Protein AF-A0A4Q6C1Z0-F1 (afdb_monomer_lite)

pLDDT: mean 85.35, std 20.73, range [35.5, 98.38]

Sequence (121 aa):
MMERQNRIVEMRLPLIENEMQRPDSWVETHNEAIRCARTLKRAYGELLKVLIEVERREIFYQFEKTSLYSYCVDILELPKHTAYDFIDVVRTAKTIPALAVAVIEGRTSISKARRVCSVIT

Secondary structure (DSSP, 8-state):
----------------TT------HHHHHHHHHHHHHHHHHHHHHHHHHHHHHHHHTTGGGGGT-SSHHHIIIIIS---HHHHHHHHHHHHHHTT-HHHHHHHHTTSS-HHHHHHHHHHH-

Foldseek 3Di:
DDDDDDDDPPPVPPDPVDPPPPPPPVVVVVVVVVVVVVVVLQVQLVVLVVLLVCQVVVVVVVVVDPDQQCCCCVVVVDDSVVSVLSVLQSVVCVVVVVLSVCSNVSVDHSNVSSVVSVVVD

Structure (mmCIF, N/CA/C/O backbone):
data_AF-A0A4Q6C1Z0-F1
#
_entry.id   AF-A0A4Q6C1Z0-F1
#
loop_
_atom_site.group_PDB
_atom_site.id
_atom_site.type_symbol
_atom_site.label_atom_id
_atom_site.label_alt_id
_atom_site.label_comp_id
_atom_site.label_asym_id
_atom_site.label_entity_id
_atom_site.label_seq_id
_atom_site.pdbx_PDB_ins_code
_atom_site.Cartn_x
_atom_site.Cartn_y
_atom_site.Cartn_z
_atom_site.occupancy
_atom_site.B_iso_or_equiv
_atom_site.auth_seq_id
_atom_site.auth_comp_id
_atom_site.auth_asym_id
_atom_site.auth_atom_id
_atom_site.pdbx_PDB_model_num
ATOM 1 N N . MET A 1 1 ? 42.850 -10.504 -81.028 1.00 37.19 1 MET A N 1
ATOM 2 C CA . MET A 1 1 ? 43.736 -9.355 -80.748 1.00 37.19 1 MET A CA 1
ATOM 3 C C . MET A 1 1 ? 43.106 -8.607 -79.577 1.00 37.19 1 MET A C 1
ATOM 5 O O . MET A 1 1 ? 42.087 -7.972 -79.787 1.00 37.19 1 MET A O 1
ATOM 9 N N . MET A 1 2 ? 43.389 -9.036 -78.341 1.00 36.78 2 MET A N 1
ATOM 10 C CA . MET A 1 2 ? 44.435 -8.479 -77.448 1.00 36.78 2 MET A CA 1
ATOM 11 C C . MET A 1 2 ? 43.997 -7.137 -76.843 1.00 36.78 2 MET A C 1
ATOM 13 O O . MET A 1 2 ? 43.559 -6.269 -77.574 1.00 36.78 2 MET A O 1
ATOM 17 N N . GLU A 1 3 ? 44.129 -6.844 -75.557 1.00 41.69 3 GLU A N 1
ATOM 18 C CA . GLU A 1 3 ? 44.428 -7.611 -74.353 1.00 41.69 3 GLU A CA 1
ATOM 19 C C . GLU A 1 3 ? 44.175 -6.636 -73.186 1.00 41.69 3 GLU A C 1
ATOM 21 O O . GLU A 1 3 ? 44.403 -5.438 -73.315 1.00 41.69 3 GLU A O 1
ATOM 26 N N . ARG A 1 4 ? 43.681 -7.170 -72.067 1.00 43.75 4 ARG A N 1
ATOM 27 C CA . ARG A 1 4 ? 44.021 -6.803 -70.683 1.00 43.75 4 ARG A CA 1
ATOM 28 C C . ARG A 1 4 ? 44.479 -5.360 -70.396 1.00 43.75 4 ARG A C 1
ATOM 30 O O . ARG A 1 4 ? 45.617 -5.003 -70.660 1.00 43.75 4 ARG A O 1
ATOM 37 N N . GLN A 1 5 ? 43.738 -4.700 -69.505 1.00 45.69 5 GLN A N 1
ATOM 38 C CA . GLN A 1 5 ? 44.374 -4.306 -68.247 1.00 45.69 5 GLN A CA 1
ATOM 39 C C . GLN A 1 5 ? 43.433 -4.511 -67.061 1.00 45.69 5 GLN A C 1
ATOM 41 O O . GLN A 1 5 ? 42.606 -3.681 -66.701 1.00 45.69 5 GLN A O 1
ATOM 46 N N . ASN A 1 6 ? 43.635 -5.667 -66.444 1.00 44.56 6 ASN A N 1
ATOM 47 C CA . ASN A 1 6 ? 43.329 -5.951 -65.059 1.00 44.56 6 ASN A CA 1
ATOM 48 C C . ASN A 1 6 ? 44.185 -5.011 -64.181 1.00 44.56 6 ASN A C 1
ATOM 50 O O . ASN A 1 6 ? 45.416 -5.077 -64.233 1.00 44.56 6 ASN A O 1
ATOM 54 N N . ARG A 1 7 ? 43.561 -4.132 -63.391 1.00 39.88 7 ARG A N 1
ATOM 55 C CA . ARG A 1 7 ? 44.149 -3.639 -62.138 1.00 39.88 7 ARG A CA 1
ATOM 56 C C . ARG A 1 7 ? 43.198 -3.998 -61.017 1.00 39.88 7 ARG A C 1
ATOM 58 O O . ARG A 1 7 ? 42.289 -3.258 -60.663 1.00 39.88 7 ARG A O 1
ATOM 65 N N . ILE A 1 8 ? 43.479 -5.172 -60.481 1.00 45.03 8 ILE A N 1
ATOM 66 C CA . ILE A 1 8 ? 43.375 -5.478 -59.067 1.00 45.03 8 ILE A CA 1
ATOM 67 C C . ILE A 1 8 ? 43.839 -4.242 -58.284 1.00 45.03 8 ILE A C 1
ATOM 69 O O . ILE A 1 8 ? 45.026 -3.926 -58.244 1.00 45.03 8 ILE A O 1
ATOM 73 N N . VAL A 1 9 ? 42.893 -3.532 -57.686 1.00 39.03 9 VAL A N 1
ATOM 74 C CA . VAL A 1 9 ? 43.118 -2.940 -56.375 1.00 39.03 9 VAL A CA 1
ATOM 75 C C . VAL A 1 9 ? 42.100 -3.631 -55.494 1.00 39.03 9 VAL A C 1
ATOM 77 O O . VAL A 1 9 ? 40.922 -3.283 -55.474 1.00 39.03 9 VAL A O 1
ATOM 80 N N . GLU A 1 10 ? 42.563 -4.704 -54.860 1.00 46.97 10 GLU A N 1
ATOM 81 C CA . GLU A 1 10 ? 41.941 -5.285 -53.683 1.00 46.97 10 GLU A CA 1
ATOM 82 C C . GLU A 1 10 ? 41.732 -4.169 -52.659 1.00 46.97 10 GLU A C 1
ATOM 84 O O . GLU A 1 10 ? 42.582 -3.907 -51.815 1.00 46.97 10 GLU A O 1
ATOM 89 N N . MET A 1 11 ? 40.583 -3.505 -52.704 1.00 35.66 11 MET A N 1
ATOM 90 C CA . MET A 1 11 ? 40.055 -2.867 -51.513 1.00 35.66 11 MET A CA 1
ATOM 91 C C . MET A 1 11 ? 39.139 -3.889 -50.865 1.00 35.66 11 MET A C 1
ATOM 93 O O . MET A 1 11 ? 37.914 -3.833 -50.941 1.00 35.66 11 MET A O 1
ATOM 97 N N . ARG A 1 12 ? 39.797 -4.893 -50.279 1.00 45.38 12 ARG A N 1
ATOM 98 C CA . ARG A 1 12 ? 39.243 -5.747 -49.239 1.00 45.38 12 ARG A CA 1
ATOM 99 C C . ARG A 1 12 ? 38.835 -4.802 -48.120 1.00 45.38 12 ARG A C 1
ATOM 101 O O . ARG A 1 12 ? 39.655 -4.438 -47.283 1.00 45.38 12 ARG A O 1
ATOM 108 N N . LEU A 1 13 ? 37.588 -4.336 -48.185 1.00 35.50 13 LEU A N 1
ATOM 109 C CA . LEU A 1 13 ? 36.922 -3.717 -47.052 1.00 35.50 13 LEU A CA 1
ATOM 110 C C . LEU A 1 13 ? 37.187 -4.655 -45.874 1.00 35.50 13 LEU A C 1
ATOM 112 O O . LEU A 1 13 ? 36.862 -5.843 -45.991 1.00 35.50 13 LEU A O 1
ATOM 116 N N . PRO A 1 14 ? 37.850 -4.188 -44.803 1.00 40.34 14 PRO A N 1
ATOM 117 C CA . PRO A 1 14 ? 37.947 -4.986 -43.604 1.00 40.34 14 PRO A CA 1
ATOM 118 C C . PRO A 1 14 ? 36.507 -5.295 -43.219 1.00 40.34 14 PRO A C 1
ATOM 120 O O . PRO A 1 14 ? 35.714 -4.389 -42.955 1.00 40.34 14 PRO A O 1
ATOM 123 N N . LEU A 1 15 ? 36.166 -6.582 -43.301 1.00 39.47 15 LEU A N 1
ATOM 124 C CA . LEU A 1 15 ? 35.000 -7.129 -42.644 1.00 39.47 15 LEU A CA 1
ATOM 125 C C . LEU A 1 15 ? 35.042 -6.538 -41.244 1.00 39.47 15 LEU A C 1
ATOM 127 O O . LEU A 1 15 ? 36.040 -6.688 -40.533 1.00 39.47 15 LEU A O 1
ATOM 131 N N . ILE A 1 16 ? 34.006 -5.785 -40.900 1.00 49.31 16 ILE A N 1
ATOM 132 C CA . ILE A 1 16 ? 33.779 -5.323 -39.543 1.00 49.31 16 ILE A CA 1
ATOM 133 C C . ILE A 1 16 ? 33.441 -6.596 -38.754 1.00 49.31 16 ILE A C 1
ATOM 135 O O . ILE A 1 16 ? 32.289 -6.896 -38.468 1.00 49.31 16 ILE A O 1
ATOM 139 N N . GLU A 1 17 ? 34.455 -7.413 -38.469 1.00 49.62 17 GLU A N 1
ATOM 140 C CA . GLU A 1 17 ? 34.403 -8.576 -37.587 1.00 49.62 17 GLU A CA 1
ATOM 141 C C . GLU A 1 17 ? 34.396 -8.076 -36.140 1.00 49.62 17 GLU A C 1
ATOM 143 O O . GLU A 1 17 ? 35.329 -8.315 -35.379 1.00 49.62 17 GLU A O 1
ATOM 148 N N . ASN A 1 18 ? 33.378 -7.285 -35.792 1.00 50.19 18 ASN A N 1
ATOM 149 C CA . ASN A 1 18 ? 32.832 -7.097 -34.445 1.00 50.19 18 ASN A CA 1
ATOM 150 C C . ASN A 1 18 ? 31.804 -5.959 -34.441 1.00 50.19 18 ASN A C 1
ATOM 152 O O . ASN A 1 18 ? 31.921 -4.984 -33.699 1.00 50.19 18 ASN A O 1
ATOM 156 N N . GLU A 1 19 ? 30.723 -6.097 -35.204 1.00 43.84 19 GLU A N 1
ATOM 157 C CA . GLU A 1 19 ? 29.459 -5.581 -34.681 1.00 43.84 19 GLU A CA 1
ATOM 158 C C . GLU A 1 19 ? 28.999 -6.560 -33.601 1.00 43.84 19 GLU A C 1
ATOM 160 O O . GLU A 1 19 ? 28.208 -7.467 -33.843 1.00 43.84 19 GLU A O 1
ATOM 165 N N . MET A 1 20 ? 29.575 -6.413 -32.401 1.00 43.22 20 MET A N 1
ATOM 166 C CA . MET A 1 20 ? 28.998 -6.959 -31.178 1.00 43.22 20 MET A CA 1
ATOM 167 C C . MET A 1 20 ? 27.506 -6.630 -31.208 1.00 43.22 20 MET A C 1
ATOM 169 O O . MET A 1 20 ? 27.141 -5.459 -31.078 1.00 43.22 20 MET A O 1
ATOM 173 N N . GLN A 1 21 ? 26.664 -7.652 -31.392 1.00 52.62 21 GLN A N 1
ATOM 174 C CA . GLN A 1 21 ? 25.223 -7.559 -31.207 1.00 52.62 21 GLN A CA 1
ATOM 175 C C . GLN A 1 21 ? 24.958 -6.914 -29.843 1.00 52.62 21 GLN A C 1
ATOM 177 O O . GLN A 1 21 ? 25.006 -7.572 -28.803 1.00 52.62 21 GLN A O 1
ATOM 182 N N . ARG A 1 22 ? 24.672 -5.610 -29.830 1.00 56.09 22 ARG A N 1
ATOM 183 C CA . ARG A 1 22 ? 23.920 -5.025 -28.728 1.00 56.09 22 ARG A CA 1
ATOM 184 C C . ARG A 1 22 ? 22.519 -5.608 -28.875 1.00 56.09 22 ARG A C 1
ATOM 186 O O . ARG A 1 22 ? 21.944 -5.429 -29.949 1.00 56.09 22 ARG A O 1
ATOM 193 N N . PRO A 1 23 ? 21.982 -6.338 -27.882 1.00 56.97 23 PRO A N 1
ATOM 194 C CA . PRO A 1 23 ? 20.575 -6.708 -27.927 1.00 56.97 23 PRO A CA 1
ATOM 195 C C . PRO A 1 23 ? 19.776 -5.436 -28.209 1.00 56.97 23 PRO A C 1
ATOM 197 O O . PRO A 1 23 ? 20.098 -4.381 -27.658 1.00 56.97 23 PRO A O 1
ATOM 200 N N . ASP A 1 24 ? 18.816 -5.516 -29.132 1.00 68.12 24 ASP A N 1
ATOM 201 C CA . ASP A 1 24 ? 18.017 -4.372 -29.560 1.00 68.12 24 ASP A CA 1
ATOM 202 C C . ASP A 1 24 ? 17.577 -3.564 -28.332 1.00 68.12 24 ASP A C 1
ATOM 204 O O . ASP A 1 24 ? 16.809 -4.044 -27.498 1.00 68.12 24 ASP A O 1
ATOM 208 N N . SER A 1 25 ? 18.104 -2.343 -28.195 1.00 79.38 25 SER A N 1
ATOM 209 C CA . SER A 1 25 ? 17.994 -1.529 -26.971 1.00 79.38 25 SER A CA 1
ATOM 210 C C . SER A 1 25 ? 16.538 -1.325 -26.520 1.00 79.38 25 SER A C 1
ATOM 212 O O . SER A 1 25 ? 16.249 -1.188 -25.326 1.00 79.38 25 SER A O 1
ATOM 214 N N . TRP A 1 26 ? 15.597 -1.370 -27.468 1.00 88.94 26 TRP A N 1
ATOM 215 C CA . TRP A 1 26 ? 14.165 -1.292 -27.201 1.00 88.94 26 TRP A CA 1
ATOM 216 C C . TRP A 1 26 ? 13.592 -2.576 -26.574 1.00 88.94 26 TRP A C 1
ATOM 218 O O . TRP A 1 26 ? 12.705 -2.473 -25.728 1.00 88.94 26 TRP A O 1
ATOM 228 N N . VAL A 1 27 ? 14.102 -3.767 -26.919 1.00 92.38 27 VAL A N 1
ATOM 229 C CA . VAL A 1 27 ? 13.683 -5.057 -26.335 1.00 92.38 27 VAL A CA 1
ATOM 230 C C . VAL A 1 27 ? 14.091 -5.129 -24.868 1.00 92.38 27 VAL A C 1
ATOM 232 O O . VAL A 1 27 ? 13.285 -5.508 -24.018 1.00 92.38 27 VAL A O 1
ATOM 235 N N . GLU A 1 28 ? 15.323 -4.733 -24.549 1.00 90.94 28 GLU A N 1
ATOM 236 C CA . GLU A 1 28 ? 15.812 -4.703 -23.168 1.00 90.94 28 GLU A CA 1
ATOM 237 C C . GLU A 1 28 ? 15.000 -3.719 -22.317 1.00 90.94 28 GLU A C 1
ATOM 239 O O . GLU A 1 28 ? 14.479 -4.092 -21.265 1.00 90.94 28 GLU A O 1
ATOM 244 N N . THR A 1 29 ? 14.778 -2.504 -22.828 1.00 93.44 29 THR A N 1
ATOM 245 C CA . THR A 1 29 ? 13.943 -1.489 -22.164 1.00 93.44 29 THR A CA 1
ATOM 246 C C . THR A 1 29 ? 12.504 -1.978 -21.958 1.00 93.44 29 THR A C 1
ATOM 248 O O . THR A 1 29 ? 11.920 -1.778 -20.892 1.00 93.44 29 THR A O 1
ATOM 251 N N . HIS A 1 30 ? 11.921 -2.655 -22.951 1.00 94.75 30 HIS A N 1
ATOM 252 C CA . HIS A 1 30 ? 10.582 -3.238 -22.855 1.00 94.75 30 HIS A CA 1
ATOM 253 C C . HIS A 1 30 ? 10.497 -4.314 -21.764 1.00 94.75 30 HIS A C 1
ATOM 255 O O . HIS A 1 30 ? 9.586 -4.296 -20.930 1.00 94.75 30 HIS A O 1
ATOM 261 N N . ASN A 1 31 ? 11.460 -5.235 -21.744 1.00 96.00 31 ASN A N 1
ATOM 262 C CA . ASN A 1 31 ? 11.522 -6.294 -20.742 1.00 96.00 31 ASN A CA 1
ATOM 263 C C . ASN A 1 31 ? 11.704 -5.719 -19.334 1.00 96.00 31 ASN A C 1
ATOM 265 O O . ASN A 1 31 ? 11.047 -6.169 -18.390 1.00 96.00 31 ASN A O 1
ATOM 269 N N . GLU A 1 32 ? 12.529 -4.682 -19.203 1.00 96.56 32 GLU A N 1
ATOM 270 C CA . GLU A 1 32 ? 12.738 -3.982 -17.943 1.00 96.56 32 GLU A CA 1
ATOM 271 C C . GLU A 1 32 ? 11.467 -3.265 -17.468 1.00 96.56 32 GLU A C 1
ATOM 273 O O . GLU A 1 32 ? 11.095 -3.371 -16.297 1.00 96.56 32 GLU A O 1
ATOM 278 N N . ALA A 1 33 ? 10.716 -2.635 -18.376 1.00 97.62 33 ALA A N 1
ATOM 279 C CA . ALA A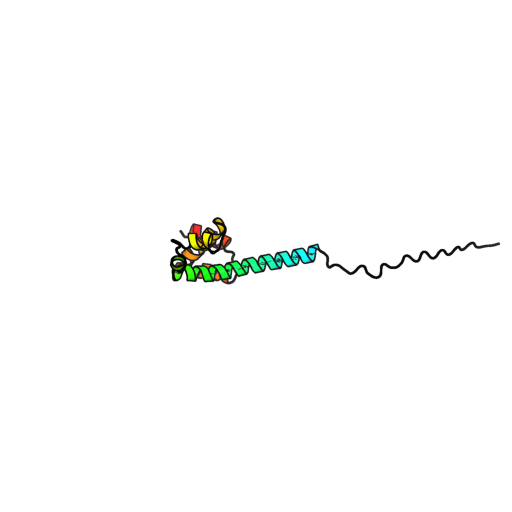 1 33 ? 9.423 -2.036 -18.054 1.00 97.62 33 ALA A CA 1
ATOM 280 C C . ALA A 1 33 ? 8.416 -3.082 -17.536 1.00 97.62 33 ALA A C 1
ATOM 282 O O . ALA A 1 33 ? 7.744 -2.854 -16.524 1.00 97.62 33 ALA A O 1
ATOM 283 N N . ILE A 1 34 ? 8.345 -4.262 -18.167 1.00 97.88 34 ILE A N 1
ATOM 284 C CA . ILE A 1 34 ? 7.511 -5.379 -17.689 1.00 97.88 34 ILE A CA 1
ATOM 285 C C . ILE A 1 34 ? 7.951 -5.824 -16.289 1.00 97.88 34 ILE A C 1
ATOM 287 O O . ILE A 1 34 ? 7.107 -6.046 -15.411 1.00 97.88 34 ILE A O 1
ATOM 291 N N . ARG A 1 35 ? 9.262 -5.960 -16.062 1.00 98.06 35 ARG A N 1
ATOM 292 C CA . ARG A 1 35 ? 9.827 -6.368 -14.770 1.00 98.06 35 ARG A CA 1
ATOM 293 C C . ARG A 1 35 ? 9.490 -5.359 -13.671 1.00 98.06 35 ARG A C 1
ATOM 295 O O . ARG A 1 35 ? 9.025 -5.762 -12.600 1.00 98.06 35 ARG A O 1
ATOM 302 N N . CYS A 1 36 ? 9.655 -4.068 -13.947 1.00 98.19 36 CYS A N 1
ATOM 303 C CA . CYS A 1 36 ? 9.302 -2.980 -13.040 1.00 98.19 36 CYS A CA 1
ATOM 304 C C . CYS A 1 36 ? 7.807 -2.990 -12.710 1.00 98.19 36 CYS A C 1
ATOM 306 O O . CYS A 1 36 ? 7.440 -2.978 -11.536 1.00 98.19 36 CYS A O 1
ATOM 308 N N . ALA A 1 37 ? 6.935 -3.112 -13.715 1.00 95.62 37 ALA A N 1
ATOM 309 C CA . ALA A 1 37 ? 5.488 -3.152 -13.506 1.00 95.62 37 ALA A CA 1
ATOM 310 C C . ALA A 1 37 ? 5.048 -4.347 -12.638 1.00 95.62 37 ALA A C 1
ATOM 312 O O . ALA A 1 37 ? 4.201 -4.206 -11.752 1.00 95.62 37 ALA A O 1
ATOM 313 N N . ARG A 1 38 ? 5.644 -5.529 -12.849 1.00 94.62 38 ARG A N 1
ATOM 314 C CA . ARG A 1 38 ? 5.384 -6.722 -12.024 1.00 94.62 38 ARG A CA 1
ATOM 315 C C . ARG A 1 38 ? 5.871 -6.538 -10.590 1.00 94.62 38 ARG A C 1
ATOM 317 O O . ARG A 1 38 ? 5.137 -6.865 -9.658 1.00 94.62 38 ARG A O 1
ATOM 324 N N . THR A 1 39 ? 7.073 -5.988 -10.424 1.00 96.62 39 THR A N 1
ATOM 325 C CA . THR A 1 39 ? 7.648 -5.675 -9.108 1.00 96.62 39 THR A CA 1
ATOM 326 C C . THR A 1 39 ? 6.760 -4.696 -8.352 1.00 96.62 39 THR A C 1
ATOM 328 O O . THR A 1 39 ? 6.406 -4.963 -7.209 1.00 96.62 39 THR A O 1
ATOM 331 N N . LEU A 1 40 ? 6.312 -3.624 -9.009 1.00 94.75 40 LEU A N 1
ATOM 332 C CA . LEU A 1 40 ? 5.424 -2.626 -8.419 1.00 94.75 40 LEU A CA 1
ATOM 333 C C . LEU A 1 40 ? 4.111 -3.255 -7.945 1.00 94.75 40 LEU A C 1
ATOM 335 O O . LEU A 1 40 ? 3.702 -3.064 -6.802 1.00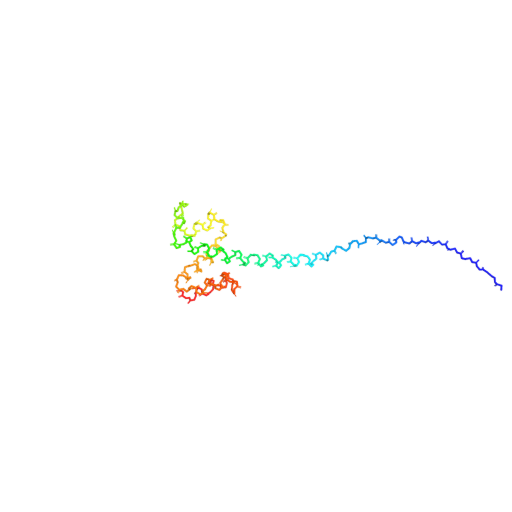 94.75 40 LEU A O 1
ATOM 339 N N . LYS A 1 41 ? 3.471 -4.064 -8.798 1.00 92.88 41 LYS A N 1
ATOM 340 C CA . LYS A 1 41 ? 2.221 -4.752 -8.455 1.00 92.88 41 LYS A CA 1
ATOM 341 C C . LYS A 1 41 ? 2.384 -5.666 -7.237 1.00 92.88 41 LYS A C 1
ATOM 343 O O . LYS A 1 41 ? 1.515 -5.678 -6.368 1.00 92.88 41 LYS A O 1
ATOM 348 N N . ARG A 1 42 ? 3.488 -6.412 -7.166 1.00 95.81 42 ARG A N 1
ATOM 349 C CA . ARG A 1 42 ? 3.803 -7.285 -6.029 1.00 95.81 42 ARG A CA 1
ATOM 350 C C . ARG A 1 42 ? 4.073 -6.481 -4.756 1.00 95.81 42 ARG A C 1
ATOM 352 O O . ARG A 1 42 ? 3.477 -6.783 -3.727 1.00 95.81 42 ARG A O 1
ATOM 359 N N . ALA A 1 43 ? 4.902 -5.443 -4.845 1.00 97.19 43 ALA A N 1
ATOM 360 C CA . ALA A 1 43 ? 5.232 -4.571 -3.722 1.00 97.19 43 ALA A CA 1
ATOM 361 C C . ALA A 1 43 ? 3.975 -3.920 -3.125 1.00 97.19 43 ALA A C 1
ATOM 363 O O . ALA A 1 43 ? 3.852 -3.807 -1.911 1.00 97.19 43 ALA A O 1
ATOM 364 N N . TYR A 1 44 ? 2.996 -3.563 -3.961 1.00 97.38 44 TYR A N 1
ATOM 365 C CA . TYR A 1 44 ? 1.711 -3.042 -3.494 1.00 97.38 44 TYR A CA 1
ATOM 366 C C . TYR A 1 44 ? 0.913 -4.082 -2.698 1.00 97.38 44 TYR A C 1
ATOM 368 O O . TYR A 1 44 ? 0.333 -3.748 -1.668 1.00 97.38 44 TYR A O 1
ATOM 376 N N . GLY A 1 45 ? 0.888 -5.342 -3.138 1.00 97.88 45 GLY A N 1
ATOM 377 C CA . GLY A 1 45 ? 0.254 -6.425 -2.381 1.00 97.88 45 GLY A CA 1
ATOM 378 C C . GLY A 1 45 ? 0.939 -6.671 -1.034 1.00 97.88 45 GLY A C 1
ATOM 379 O O . GLY A 1 45 ? 0.273 -6.788 -0.006 1.00 97.88 45 GLY A O 1
ATOM 380 N N . GLU A 1 46 ? 2.272 -6.688 -1.024 1.00 98.19 46 GLU A N 1
ATOM 381 C CA . GLU A 1 46 ? 3.074 -6.840 0.195 1.00 98.19 46 GLU A CA 1
ATOM 382 C C . GLU A 1 46 ? 2.844 -5.674 1.169 1.00 98.19 46 GLU A C 1
ATOM 384 O O . GLU A 1 46 ? 2.581 -5.905 2.351 1.00 98.19 46 GLU A O 1
ATOM 389 N N . LEU A 1 47 ? 2.836 -4.434 0.671 1.00 98.38 47 LEU A N 1
ATOM 390 C CA . LEU A 1 47 ? 2.540 -3.248 1.470 1.00 98.38 47 LEU A CA 1
ATOM 391 C C . LEU A 1 47 ? 1.122 -3.294 2.047 1.00 98.38 47 LEU A C 1
ATOM 393 O O . LEU A 1 47 ? 0.952 -3.046 3.237 1.00 98.38 47 LEU A O 1
ATOM 397 N N . LEU A 1 48 ? 0.110 -3.665 1.253 1.00 98.38 48 LEU A N 1
ATOM 398 C CA . LEU A 1 48 ? -1.265 -3.787 1.747 1.00 98.38 48 LEU A CA 1
ATOM 399 C C . LEU A 1 48 ? -1.348 -4.772 2.918 1.00 98.38 48 LEU A C 1
ATOM 401 O O . LEU A 1 48 ? -1.968 -4.466 3.934 1.00 98.38 48 LEU A O 1
ATOM 405 N N . LYS A 1 49 ? -0.698 -5.936 2.797 1.00 98.12 49 LYS A N 1
ATOM 406 C CA . LYS A 1 49 ? -0.653 -6.943 3.865 1.00 98.12 49 LYS A CA 1
ATOM 407 C C . LYS A 1 49 ? -0.071 -6.368 5.159 1.00 98.12 49 LYS A C 1
ATOM 409 O O . LYS A 1 49 ? -0.612 -6.624 6.232 1.00 98.12 49 LYS A O 1
ATOM 414 N N . VAL A 1 50 ? 1.009 -5.592 5.065 1.00 98.31 50 VAL A N 1
ATOM 415 C CA . VAL A 1 50 ? 1.632 -4.946 6.230 1.00 98.31 50 VAL A CA 1
ATOM 416 C C . VAL A 1 50 ? 0.730 -3.852 6.799 1.00 98.31 50 VAL A C 1
ATOM 418 O O . VAL A 1 50 ? 0.522 -3.818 8.008 1.00 98.31 50 VAL A O 1
ATOM 421 N N . LEU A 1 51 ? 0.136 -3.002 5.957 1.00 98.38 51 LEU A N 1
ATOM 422 C CA . LEU A 1 51 ? -0.747 -1.919 6.403 1.00 98.38 51 LEU A CA 1
ATOM 423 C C . LEU A 1 51 ? -2.012 -2.431 7.102 1.00 98.38 51 LEU A C 1
ATOM 425 O O . LEU A 1 51 ? -2.475 -1.793 8.043 1.00 98.38 51 LEU A O 1
ATOM 429 N N . ILE A 1 52 ? -2.535 -3.598 6.708 1.00 97.81 52 ILE A N 1
ATOM 430 C CA . ILE A 1 52 ? -3.620 -4.271 7.440 1.00 97.81 52 ILE A CA 1
ATOM 431 C C . ILE A 1 52 ? -3.191 -4.582 8.879 1.00 97.81 52 ILE A C 1
ATOM 433 O O . ILE A 1 52 ? -3.949 -4.324 9.810 1.00 97.81 52 ILE A O 1
ATOM 437 N N . GLU A 1 53 ? -1.975 -5.091 9.086 1.00 97.88 53 GLU A N 1
ATOM 438 C CA . GLU A 1 53 ? -1.469 -5.372 10.434 1.00 97.88 53 GLU A CA 1
ATOM 439 C C . GLU A 1 53 ? -1.130 -4.099 11.217 1.00 97.88 53 GLU A C 1
ATOM 441 O O . GLU A 1 53 ? -1.389 -4.053 12.420 1.00 97.88 53 GLU A O 1
ATOM 446 N N . VAL A 1 54 ? -0.600 -3.067 10.551 1.00 97.94 54 VAL A N 1
ATOM 447 C CA . VAL A 1 54 ? -0.354 -1.746 11.154 1.00 97.94 54 VAL A CA 1
ATOM 448 C C . VAL A 1 54 ? -1.656 -1.140 11.663 1.00 97.94 54 VAL A C 1
ATOM 450 O O . VAL A 1 54 ? -1.694 -0.681 12.800 1.00 97.94 54 VAL A O 1
ATOM 453 N N . GLU A 1 55 ? -2.722 -1.188 10.865 1.00 97.06 55 GLU A N 1
ATOM 454 C CA . GLU A 1 55 ? -4.057 -0.737 11.262 1.00 97.06 55 GLU A CA 1
ATOM 455 C C . GLU A 1 55 ? -4.617 -1.583 12.407 1.00 97.06 55 GLU A C 1
ATOM 457 O O . GLU A 1 55 ? -5.086 -1.048 13.404 1.00 97.06 55 GLU A O 1
ATOM 462 N N . ARG A 1 56 ? -4.562 -2.916 12.285 1.00 96.31 56 ARG A N 1
ATOM 463 C CA . ARG A 1 56 ? -5.151 -3.841 13.265 1.00 96.31 56 ARG A CA 1
ATOM 464 C C . ARG A 1 56 ? -4.520 -3.712 14.651 1.00 96.31 56 ARG A C 1
ATOM 466 O O . ARG A 1 56 ? -5.189 -3.954 15.649 1.00 96.31 56 ARG A O 1
ATOM 473 N N . ARG A 1 57 ? -3.223 -3.412 14.705 1.00 97.56 57 ARG A N 1
ATOM 474 C CA . ARG A 1 57 ? -2.447 -3.264 15.945 1.00 97.56 57 ARG A CA 1
ATOM 475 C C . ARG A 1 57 ? -2.233 -1.803 16.339 1.00 97.56 57 ARG A C 1
ATOM 477 O O . ARG A 1 57 ? -1.522 -1.556 17.305 1.00 97.56 57 ARG A O 1
ATOM 484 N N . GLU A 1 58 ? -2.768 -0.873 15.552 1.00 97.12 58 GLU A N 1
ATOM 485 C CA . GLU A 1 58 ? -2.600 0.572 15.718 1.00 97.12 58 GLU A CA 1
ATOM 486 C C . GLU A 1 58 ? -1.125 0.994 15.891 1.00 97.12 58 GLU A C 1
ATOM 488 O O . GLU A 1 58 ? -0.789 1.897 16.657 1.00 97.12 58 GLU A O 1
ATOM 493 N N . ILE A 1 59 ? -0.218 0.334 15.153 1.00 98.06 59 ILE A N 1
ATOM 494 C CA . ILE A 1 59 ? 1.244 0.521 15.265 1.00 98.06 59 ILE A CA 1
ATOM 495 C C . ILE A 1 59 ? 1.641 1.982 15.033 1.00 98.06 59 ILE A C 1
ATOM 497 O O . ILE A 1 59 ? 2.621 2.450 15.604 1.00 98.06 59 ILE A O 1
ATOM 501 N N . PHE A 1 60 ? 0.874 2.724 14.234 1.00 97.81 60 PHE A N 1
ATOM 502 C CA . PHE A 1 60 ? 1.134 4.133 13.953 1.00 97.81 60 PHE A CA 1
ATOM 503 C C . PHE A 1 60 ? 1.186 5.014 15.217 1.00 97.81 60 PHE A C 1
ATOM 505 O O . PHE A 1 60 ? 1.936 5.991 15.221 1.00 97.81 60 PHE A O 1
ATOM 512 N N . TYR A 1 61 ? 0.501 4.650 16.309 1.00 98.19 61 TYR A N 1
ATOM 513 C CA . TYR A 1 61 ? 0.608 5.383 17.577 1.00 98.19 61 TYR A CA 1
ATOM 514 C C . TYR A 1 61 ? 1.999 5.285 18.211 1.00 98.19 61 TYR A C 1
ATOM 516 O O . TYR A 1 61 ? 2.435 6.227 18.867 1.00 98.19 61 TYR A O 1
ATOM 524 N N . GLN A 1 62 ? 2.738 4.196 17.969 1.00 97.81 62 GLN A N 1
ATOM 525 C CA . GLN A 1 62 ? 4.117 4.047 18.454 1.00 97.81 62 GLN A CA 1
ATOM 526 C C . GLN A 1 62 ? 5.098 5.003 17.762 1.00 97.81 62 GLN A C 1
ATOM 528 O O . GLN A 1 62 ? 6.204 5.205 18.249 1.00 97.81 62 GLN A O 1
ATOM 533 N N . PHE A 1 63 ? 4.686 5.598 16.642 1.00 97.62 63 PHE A N 1
ATOM 534 C CA . PHE A 1 63 ? 5.457 6.569 15.869 1.00 97.62 63 PHE A CA 1
ATOM 535 C C . PHE A 1 63 ? 4.886 7.989 15.994 1.00 97.62 63 PHE A C 1
ATOM 537 O O . PHE A 1 63 ? 5.074 8.808 15.096 1.00 97.62 63 PHE A O 1
ATOM 544 N N . GLU A 1 64 ? 4.140 8.267 17.072 1.00 97.75 64 GLU A N 1
ATOM 545 C CA . GLU A 1 64 ? 3.535 9.579 17.357 1.00 97.75 64 GLU A CA 1
ATOM 546 C C . GLU A 1 64 ? 2.598 10.077 16.241 1.00 97.75 64 GLU A C 1
ATOM 548 O O . GLU A 1 64 ? 2.374 11.275 16.055 1.00 97.75 64 GLU A O 1
ATOM 553 N N . LYS A 1 65 ? 2.021 9.145 15.473 1.00 98.19 65 LYS A N 1
ATOM 554 C CA . LYS A 1 65 ? 1.038 9.447 14.434 1.00 98.19 65 LYS A CA 1
ATOM 555 C C . LYS A 1 65 ? -0.369 9.250 14.967 1.00 98.19 65 LYS A C 1
ATOM 557 O O . LYS A 1 65 ? -0.657 8.304 15.691 1.00 98.19 65 LYS A O 1
ATOM 562 N N . THR A 1 66 ? -1.266 10.145 14.572 1.00 96.56 66 THR A N 1
ATOM 563 C CA . THR A 1 66 ? -2.661 10.154 15.038 1.00 96.56 66 THR A CA 1
ATOM 564 C C . THR A 1 66 ? -3.577 9.277 14.190 1.00 96.56 66 THR A C 1
ATOM 566 O O . THR A 1 66 ? -4.731 9.054 14.548 1.00 96.56 66 THR A O 1
ATOM 569 N N . SER A 1 67 ? -3.086 8.792 13.049 1.00 97.56 67 SER A N 1
ATOM 570 C CA . SER A 1 67 ? -3.834 7.942 12.127 1.00 97.56 67 SER A CA 1
ATOM 571 C C . SER A 1 67 ? -2.913 7.144 11.203 1.00 97.56 67 SER A C 1
ATOM 573 O O . SER A 1 67 ? -1.779 7.554 10.921 1.00 97.56 67 SER A O 1
ATOM 575 N N . LEU A 1 68 ? -3.455 6.071 10.618 1.00 97.56 68 LEU A N 1
ATOM 576 C CA . LEU A 1 68 ? -2.809 5.353 9.518 1.00 97.56 68 LEU A CA 1
ATOM 577 C C . LEU A 1 68 ? -2.483 6.273 8.330 1.00 97.56 68 LEU A C 1
ATOM 579 O O . LEU A 1 68 ? -1.461 6.091 7.681 1.00 97.56 68 LEU A O 1
ATOM 583 N N . TYR A 1 69 ? -3.304 7.298 8.071 1.00 98.25 69 TYR A N 1
ATOM 584 C CA . TYR A 1 69 ? -3.029 8.278 7.017 1.00 98.25 69 TYR A CA 1
ATOM 585 C C . TYR A 1 69 ? -1.731 9.047 7.266 1.00 98.25 69 TYR A C 1
ATOM 587 O O . TYR A 1 69 ? -0.855 9.057 6.404 1.00 98.25 69 TYR A O 1
ATOM 595 N N . SER A 1 70 ? -1.581 9.636 8.456 1.00 98.00 70 SER A N 1
ATOM 596 C CA . SER A 1 70 ? -0.350 10.345 8.827 1.00 98.00 70 SER A CA 1
ATOM 597 C C . SER A 1 70 ? 0.867 9.417 8.843 1.00 98.00 70 SER A C 1
ATOM 599 O O . SER A 1 70 ? 1.956 9.832 8.477 1.00 98.00 70 SER A O 1
ATOM 601 N N . TYR A 1 71 ? 0.690 8.138 9.184 1.00 98.38 71 TYR A N 1
ATOM 602 C CA . TYR A 1 71 ? 1.762 7.148 9.075 1.00 98.38 71 TYR A CA 1
ATOM 603 C C . TYR A 1 71 ? 2.174 6.896 7.618 1.00 98.38 71 TYR A C 1
ATOM 605 O O . TYR A 1 71 ? 3.354 6.972 7.285 1.00 98.38 71 TYR A O 1
ATOM 613 N N . CYS A 1 72 ? 1.210 6.669 6.725 1.00 98.31 72 CYS A N 1
ATOM 614 C CA . CYS A 1 72 ? 1.473 6.454 5.304 1.00 98.31 72 CYS A CA 1
ATOM 615 C C . CYS A 1 72 ? 2.152 7.655 4.628 1.00 98.31 72 CYS A C 1
ATOM 617 O O . CYS A 1 72 ? 3.038 7.459 3.804 1.00 98.31 72 CYS A O 1
ATOM 619 N N . VAL A 1 73 ? 1.733 8.882 4.942 1.00 98.25 73 VAL A N 1
ATOM 620 C CA . VAL A 1 73 ? 2.268 10.086 4.286 1.00 98.25 73 VAL A CA 1
ATOM 621 C C . VAL A 1 73 ? 3.579 10.540 4.917 1.00 98.25 73 VAL A C 1
ATOM 623 O O . VAL A 1 73 ? 4.516 10.841 4.188 1.00 98.25 73 VAL A O 1
ATOM 626 N N . ASP A 1 74 ? 3.665 10.580 6.246 1.00 98.19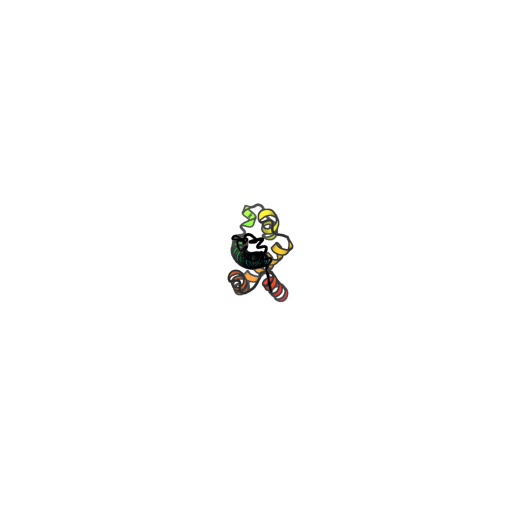 74 ASP A N 1
ATOM 627 C CA . ASP A 1 74 ? 4.808 11.206 6.915 1.00 98.19 74 ASP A CA 1
ATOM 628 C C . ASP A 1 74 ? 5.956 10.226 7.185 1.00 98.19 74 ASP A C 1
ATOM 630 O O . ASP A 1 74 ? 7.102 10.652 7.247 1.00 98.19 74 ASP A O 1
ATOM 634 N N . ILE A 1 75 ? 5.659 8.938 7.415 1.00 97.94 75 ILE A N 1
ATOM 635 C CA . ILE A 1 75 ? 6.679 7.918 7.729 1.00 97.94 75 ILE A CA 1
ATOM 636 C C . ILE A 1 75 ? 7.032 7.097 6.492 1.00 97.94 75 ILE A C 1
ATOM 638 O O . ILE A 1 75 ? 8.204 6.842 6.240 1.00 97.94 75 ILE A O 1
ATOM 642 N N . LEU A 1 76 ? 6.027 6.661 5.726 1.00 97.62 76 LEU A N 1
ATOM 643 C CA . LEU A 1 76 ? 6.252 5.859 4.515 1.00 97.62 76 LEU A CA 1
ATOM 644 C C . LEU A 1 76 ? 6.421 6.707 3.246 1.00 97.62 76 LEU A C 1
ATOM 646 O O . LEU A 1 76 ? 6.617 6.141 2.172 1.00 97.62 76 LEU A O 1
ATOM 650 N N . GLU A 1 77 ? 6.303 8.033 3.362 1.00 98.00 77 GLU A N 1
ATOM 651 C CA . GLU A 1 77 ? 6.460 8.999 2.266 1.00 98.00 77 GLU A CA 1
ATOM 652 C C . GLU A 1 77 ? 5.572 8.704 1.044 1.00 98.00 77 GLU A C 1
ATOM 654 O O . GLU A 1 77 ? 5.897 9.030 -0.101 1.00 98.00 77 GLU A O 1
ATOM 659 N N . LEU A 1 78 ? 4.407 8.085 1.268 1.00 97.75 78 LEU A N 1
ATOM 660 C CA . LEU A 1 78 ? 3.479 7.801 0.185 1.00 97.75 78 LEU A CA 1
ATOM 661 C C . LEU A 1 78 ? 2.817 9.096 -0.297 1.00 97.75 78 LEU A C 1
ATOM 663 O O . LEU A 1 78 ? 2.336 9.896 0.514 1.00 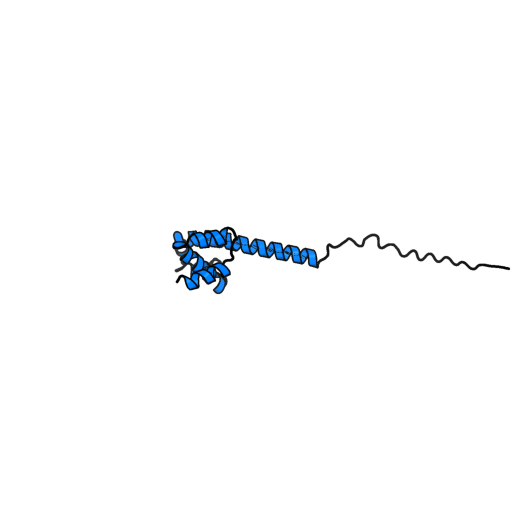97.75 78 LEU A O 1
ATOM 667 N N . PRO A 1 79 ? 2.665 9.276 -1.622 1.00 97.62 79 PRO A N 1
ATOM 668 C CA . PRO A 1 79 ? 1.809 10.324 -2.149 1.00 97.62 79 PRO A CA 1
ATOM 669 C C . PRO A 1 79 ? 0.405 10.224 -1.549 1.00 97.62 79 PRO A C 1
ATOM 671 O O . PRO A 1 79 ? -0.156 9.132 -1.443 1.00 97.62 79 PRO A O 1
ATOM 674 N N . LYS A 1 80 ? -0.199 11.369 -1.206 1.00 97.56 80 LYS A N 1
ATOM 675 C CA . LYS A 1 80 ? -1.510 11.424 -0.529 1.00 97.56 80 LYS A CA 1
ATOM 676 C C . LYS A 1 80 ? -2.578 10.571 -1.222 1.00 97.56 80 LYS A C 1
ATOM 678 O O . LYS A 1 80 ? -3.321 9.863 -0.553 1.00 97.56 80 LYS A O 1
ATOM 683 N N . HIS A 1 81 ? -2.636 10.610 -2.555 1.00 95.31 81 HIS A N 1
ATOM 684 C CA . HIS A 1 81 ? -3.587 9.813 -3.336 1.00 95.31 81 HIS A CA 1
ATOM 685 C C . HIS A 1 81 ? -3.365 8.304 -3.146 1.00 95.31 81 HIS A C 1
ATOM 687 O O . HIS A 1 81 ? -4.312 7.578 -2.863 1.00 95.31 81 HIS A O 1
ATOM 693 N N . THR A 1 82 ? -2.113 7.846 -3.200 1.00 96.50 82 THR A N 1
ATOM 694 C CA . THR A 1 82 ? -1.739 6.452 -2.939 1.00 96.50 82 THR A CA 1
ATOM 695 C C . THR A 1 82 ? -2.088 6.047 -1.511 1.00 96.50 82 THR A C 1
ATOM 697 O O . THR A 1 82 ? -2.660 4.982 -1.305 1.00 96.50 82 THR A O 1
ATOM 700 N N . ALA A 1 83 ? -1.812 6.902 -0.520 1.00 97.75 83 ALA A N 1
ATOM 701 C CA . ALA A 1 83 ? -2.178 6.632 0.869 1.00 97.75 83 ALA A CA 1
ATOM 702 C C . ALA A 1 83 ? -3.692 6.400 1.020 1.00 97.75 83 ALA A C 1
ATOM 704 O O . ALA A 1 83 ? -4.095 5.416 1.638 1.00 97.75 83 ALA A O 1
ATOM 705 N N . TYR A 1 84 ? -4.529 7.242 0.402 1.00 96.19 84 TYR A N 1
ATOM 706 C CA . TYR A 1 84 ? -5.980 7.034 0.400 1.00 96.19 84 TYR A CA 1
ATOM 707 C C . TYR A 1 84 ? -6.391 5.731 -0.295 1.00 96.19 84 TYR A C 1
ATOM 709 O O . TYR A 1 84 ? -7.241 5.024 0.240 1.00 96.19 84 TYR A O 1
ATOM 717 N N . ASP A 1 85 ? -5.793 5.374 -1.439 1.00 96.44 85 ASP A N 1
ATOM 718 C CA . ASP A 1 85 ? -6.082 4.101 -2.128 1.00 96.44 85 ASP A CA 1
ATOM 719 C C . ASP A 1 85 ? -5.871 2.902 -1.197 1.00 96.44 85 ASP A C 1
ATOM 721 O O . ASP A 1 85 ? -6.718 2.012 -1.124 1.00 96.44 85 ASP A O 1
ATOM 725 N N . PHE A 1 86 ? -4.758 2.890 -0.461 1.00 97.81 86 PHE A N 1
ATOM 726 C CA . PHE A 1 86 ? -4.473 1.829 0.500 1.00 97.81 86 PHE A CA 1
ATOM 727 C C . PHE A 1 86 ? -5.436 1.843 1.683 1.00 97.81 86 PHE A C 1
ATOM 729 O O . PHE A 1 86 ? -5.958 0.793 2.044 1.00 97.81 86 PHE A O 1
ATOM 736 N N . ILE A 1 87 ? -5.689 3.006 2.281 1.00 96.81 87 ILE A N 1
ATOM 737 C CA . ILE A 1 87 ? -6.521 3.123 3.485 1.00 96.81 87 ILE A CA 1
ATOM 738 C C . ILE A 1 87 ? -7.959 2.683 3.216 1.00 96.81 87 ILE A C 1
ATOM 740 O O . ILE A 1 87 ? -8.527 1.951 4.029 1.00 96.81 87 ILE A O 1
ATOM 744 N N . ASP A 1 88 ? -8.530 3.075 2.077 1.00 96.50 88 ASP A N 1
ATOM 745 C CA . ASP A 1 88 ? -9.889 2.681 1.693 1.00 96.50 88 ASP A CA 1
ATOM 746 C C . ASP A 1 88 ? -9.996 1.153 1.575 1.00 96.50 88 ASP A C 1
ATOM 748 O O . ASP A 1 88 ? -10.928 0.537 2.104 1.00 96.50 88 ASP A O 1
ATOM 752 N N . VAL A 1 89 ? -8.990 0.518 0.962 1.00 97.31 89 VAL A N 1
ATOM 753 C CA . VAL A 1 89 ? -8.931 -0.942 0.822 1.00 97.31 89 VAL A CA 1
ATOM 754 C C . VAL A 1 89 ? -8.679 -1.629 2.166 1.00 97.31 89 VAL A C 1
ATOM 756 O O . VAL A 1 89 ? -9.347 -2.616 2.454 1.00 97.31 89 VAL A O 1
ATOM 759 N N . VAL A 1 90 ? -7.784 -1.116 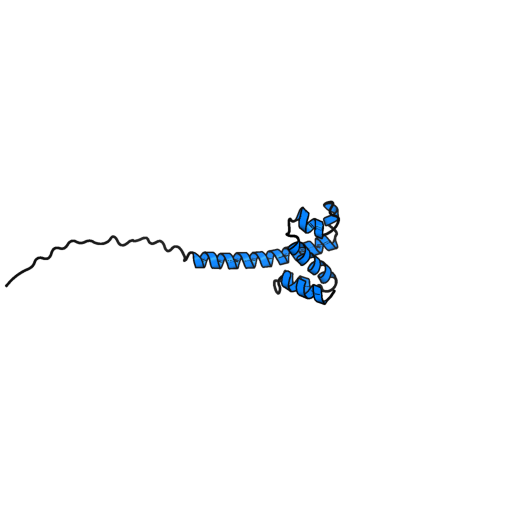3.018 1.00 97.19 90 VAL A N 1
ATOM 760 C CA . VAL A 1 90 ? -7.527 -1.651 4.371 1.00 97.19 90 VAL A CA 1
ATOM 761 C C . VAL A 1 90 ? -8.802 -1.636 5.212 1.00 97.19 90 VAL A C 1
ATOM 763 O O . VAL A 1 90 ? -9.141 -2.633 5.848 1.00 97.19 90 VAL A O 1
ATOM 766 N N . ARG A 1 91 ? -9.536 -0.519 5.204 1.00 94.56 91 ARG A N 1
ATOM 767 C CA . ARG A 1 91 ? -10.775 -0.367 5.976 1.00 94.56 91 ARG A CA 1
ATOM 768 C C . ARG A 1 91 ? -11.880 -1.276 5.452 1.00 94.56 91 ARG A C 1
ATOM 770 O O . ARG A 1 91 ? -12.521 -1.955 6.248 1.00 94.56 91 ARG A O 1
ATOM 777 N N . THR A 1 92 ? -12.044 -1.358 4.133 1.00 94.44 92 THR A N 1
ATOM 778 C CA . THR A 1 92 ? -13.025 -2.255 3.497 1.00 94.44 92 THR A CA 1
ATOM 779 C C . THR A 1 92 ? -12.658 -3.727 3.692 1.00 94.44 92 THR A C 1
ATOM 781 O O . THR A 1 92 ? -13.531 -4.574 3.853 1.00 94.44 92 THR A O 1
ATOM 784 N N . ALA A 1 93 ? -11.369 -4.064 3.760 1.00 93.88 93 ALA A N 1
ATOM 785 C CA . ALA A 1 93 ? -10.919 -5.429 4.012 1.00 93.88 93 ALA A CA 1
ATOM 786 C C . ALA A 1 93 ? -11.312 -5.957 5.401 1.00 93.88 93 ALA A C 1
ATOM 788 O O . ALA A 1 93 ? -11.382 -7.172 5.578 1.00 93.88 93 ALA A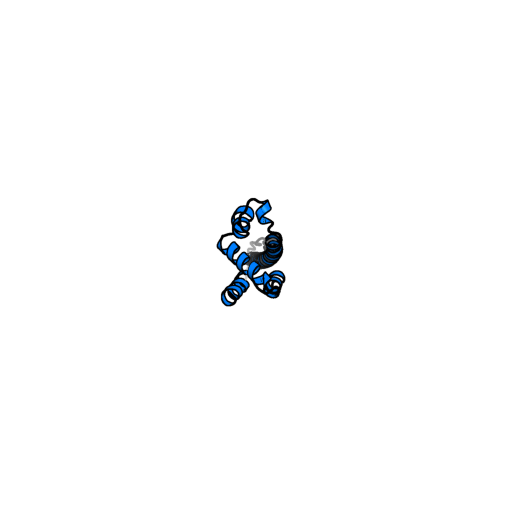 O 1
ATOM 789 N N . LYS A 1 94 ? -11.613 -5.073 6.368 1.00 90.69 94 LYS A N 1
ATOM 790 C CA . LYS A 1 94 ? -12.143 -5.472 7.682 1.00 90.69 94 LYS A CA 1
ATOM 791 C C . LYS A 1 94 ? -13.504 -6.165 7.553 1.00 90.69 94 LYS A C 1
ATOM 793 O O . LYS A 1 94 ? -13.771 -7.109 8.288 1.00 90.69 94 LYS A O 1
ATOM 798 N N . THR A 1 95 ? -14.346 -5.717 6.621 1.00 92.31 95 THR A N 1
ATOM 799 C CA . THR A 1 95 ? -15.663 -6.317 6.349 1.00 92.31 95 THR A CA 1
ATOM 800 C C . THR A 1 95 ? -15.608 -7.342 5.219 1.00 92.31 95 THR A C 1
ATOM 802 O O . THR A 1 95 ? -16.340 -8.328 5.252 1.00 92.31 95 THR A O 1
ATOM 805 N N . ILE A 1 96 ? -14.718 -7.153 4.239 1.00 94.19 96 ILE A N 1
ATOM 806 C CA . ILE A 1 96 ? -14.587 -8.014 3.056 1.00 94.19 96 ILE A CA 1
ATOM 807 C C . ILE A 1 96 ? -13.124 -8.462 2.889 1.00 94.19 96 ILE A C 1
ATOM 809 O O . ILE A 1 96 ? -12.405 -7.949 2.024 1.00 94.19 96 ILE A O 1
ATOM 813 N N . PRO A 1 97 ? -12.661 -9.465 3.661 1.00 94.75 97 PRO A N 1
ATOM 814 C CA . PRO A 1 97 ? -11.275 -9.938 3.595 1.00 94.75 97 PRO A CA 1
ATOM 815 C C . PRO A 1 97 ? -10.853 -10.419 2.199 1.00 94.75 97 PRO A C 1
ATOM 817 O O . PRO A 1 97 ? -9.699 -10.262 1.799 1.00 94.75 97 PRO A O 1
ATOM 820 N N . ALA A 1 98 ? -11.801 -10.951 1.417 1.00 95.62 98 ALA A N 1
ATOM 821 C CA . ALA A 1 98 ? -11.566 -11.414 0.050 1.00 95.62 98 ALA A CA 1
ATOM 822 C C . ALA A 1 98 ? -11.022 -10.312 -0.881 1.00 95.62 98 ALA A C 1
ATOM 824 O O . ALA A 1 98 ? -10.269 -10.616 -1.809 1.00 95.62 98 ALA A O 1
ATOM 825 N N . LEU A 1 99 ? -11.351 -9.039 -0.621 1.00 95.50 99 LEU A N 1
ATOM 826 C CA . LEU A 1 99 ? -10.834 -7.907 -1.391 1.00 95.50 99 LEU A CA 1
ATOM 827 C C . LEU A 1 99 ? -9.319 -7.757 -1.210 1.00 95.50 99 LEU A C 1
ATOM 829 O O . LEU A 1 99 ? -8.589 -7.637 -2.194 1.00 95.50 99 LEU A O 1
ATOM 833 N N . ALA A 1 100 ? -8.839 -7.812 0.036 1.00 95.81 100 ALA A N 1
ATOM 834 C CA . ALA A 1 100 ? -7.410 -7.748 0.327 1.00 95.81 100 ALA A CA 1
ATOM 835 C C . ALA A 1 100 ? -6.665 -8.952 -0.252 1.00 95.81 100 ALA A C 1
ATOM 837 O O . ALA A 1 100 ? -5.623 -8.771 -0.878 1.00 95.81 100 ALA A O 1
ATOM 838 N N . VAL A 1 101 ? -7.221 -10.163 -0.121 1.00 97.38 101 VAL A N 1
ATOM 839 C CA . VAL A 1 101 ? -6.634 -11.384 -0.701 1.00 97.38 101 VAL A CA 1
ATOM 840 C C . VAL A 1 101 ? -6.448 -11.233 -2.214 1.00 97.38 101 VAL A C 1
ATOM 842 O O . VAL A 1 101 ? -5.368 -11.512 -2.731 1.00 97.38 101 VAL A O 1
ATOM 845 N N . ALA A 1 102 ? -7.450 -10.709 -2.927 1.00 96.94 102 ALA A N 1
ATOM 846 C CA . ALA A 1 102 ? -7.352 -10.493 -4.369 1.00 96.94 102 ALA A CA 1
ATOM 847 C C . ALA A 1 102 ? -6.243 -9.498 -4.762 1.00 96.94 102 ALA A C 1
ATOM 849 O O . ALA A 1 102 ? -5.623 -9.663 -5.815 1.00 96.94 102 ALA A O 1
ATOM 850 N N . VAL A 1 103 ? -5.976 -8.471 -3.950 1.00 96.94 103 VAL A N 1
ATOM 851 C CA . VAL A 1 103 ? -4.867 -7.531 -4.194 1.00 96.94 103 VAL A CA 1
ATOM 852 C C . VAL A 1 103 ? -3.519 -8.173 -3.857 1.00 96.94 103 VAL A C 1
ATOM 854 O O . VAL A 1 103 ? -2.595 -8.091 -4.663 1.00 96.94 103 VAL A O 1
ATOM 857 N N . ILE A 1 104 ? -3.413 -8.848 -2.708 1.00 97.19 104 ILE A N 1
ATOM 858 C CA . ILE A 1 104 ? -2.179 -9.493 -2.224 1.00 97.19 104 ILE A CA 1
ATOM 859 C C . ILE A 1 104 ? -1.696 -10.569 -3.202 1.00 97.19 104 ILE A C 1
ATOM 861 O O . ILE A 1 104 ? -0.512 -10.635 -3.518 1.00 97.19 104 ILE A O 1
ATOM 865 N N . GLU A 1 105 ? -2.609 -11.374 -3.741 1.00 96.25 105 GLU A N 1
ATOM 866 C CA . GLU A 1 105 ? -2.301 -12.402 -4.744 1.00 96.25 105 GLU A CA 1
ATOM 867 C C . GLU A 1 105 ? -2.102 -11.824 -6.155 1.00 96.25 105 GLU A C 1
ATOM 869 O O . GLU A 1 105 ? -1.864 -12.556 -7.116 1.00 96.25 105 GLU A O 1
ATOM 874 N N . GLY A 1 106 ? -2.242 -10.507 -6.322 1.00 94.38 106 GLY A N 1
ATOM 875 C CA . GLY A 1 106 ? -2.115 -9.845 -7.612 1.00 94.38 106 GLY A CA 1
ATOM 876 C C . GLY A 1 106 ? -3.240 -10.180 -8.596 1.00 94.38 106 GLY A C 1
ATOM 877 O O . GLY A 1 106 ? -3.071 -9.970 -9.799 1.00 94.38 106 GLY A O 1
ATOM 878 N N . ARG A 1 107 ? -4.402 -10.660 -8.142 1.00 95.25 107 ARG A N 1
ATOM 879 C CA . ARG A 1 107 ? -5.589 -10.845 -9.000 1.00 95.25 107 ARG A CA 1
ATOM 880 C C . ARG A 1 107 ? -6.208 -9.508 -9.418 1.00 95.25 107 ARG A C 1
ATOM 882 O O . ARG A 1 107 ? -6.747 -9.397 -10.516 1.00 95.25 107 ARG A O 1
ATOM 889 N N . THR A 1 108 ? -6.060 -8.467 -8.600 1.00 95.12 108 THR A N 1
ATOM 890 C CA . THR A 1 108 ? -6.437 -7.083 -8.933 1.00 95.12 108 THR A CA 1
ATOM 891 C C . THR A 1 108 ? -5.375 -6.079 -8.463 1.00 95.12 108 THR A C 1
ATOM 893 O O . THR A 1 108 ? -4.414 -6.459 -7.799 1.00 95.12 108 THR A O 1
ATOM 896 N N . SER A 1 109 ? -5.490 -4.808 -8.859 1.00 94.94 109 SER A N 1
ATOM 897 C CA . SER A 1 109 ? -4.615 -3.721 -8.384 1.00 94.94 109 SER A CA 1
ATOM 898 C C . SER A 1 109 ? -5.281 -2.920 -7.265 1.00 94.94 109 SER A C 1
ATOM 900 O O . SER A 1 109 ? -6.508 -2.934 -7.151 1.00 94.94 109 SER A O 1
ATOM 902 N N . ILE A 1 110 ? -4.494 -2.166 -6.484 1.00 96.00 110 ILE A N 1
ATOM 903 C CA . ILE A 1 110 ? -5.030 -1.319 -5.405 1.00 96.00 110 ILE A CA 1
ATOM 904 C C . ILE A 1 110 ? -6.074 -0.326 -5.928 1.00 96.00 110 ILE A C 1
ATOM 906 O O . ILE A 1 110 ? -7.173 -0.247 -5.394 1.00 96.00 110 ILE A O 1
ATOM 910 N N . SER A 1 111 ? -5.798 0.336 -7.055 1.00 93.56 111 SER A N 1
ATOM 911 C CA . SER A 1 111 ? -6.702 1.342 -7.616 1.00 93.56 111 SER A CA 1
ATOM 912 C C . SER A 1 111 ? -8.001 0.724 -8.140 1.00 93.56 111 SER A C 1
ATOM 914 O O . SER A 1 111 ? -9.059 1.342 -8.063 1.00 93.56 111 SER A O 1
ATOM 916 N N . LYS A 1 112 ? -7.962 -0.523 -8.637 1.00 94.44 112 LYS A N 1
ATOM 917 C CA . LYS A 1 112 ? -9.181 -1.261 -9.005 1.00 94.44 112 LYS A CA 1
ATOM 918 C C . LYS A 1 112 ? -9.975 -1.676 -7.765 1.00 94.44 112 LYS A C 1
ATOM 920 O O . LYS A 1 112 ? -11.193 -1.549 -7.774 1.00 94.44 112 LYS A O 1
ATOM 925 N N . ALA A 1 113 ? -9.303 -2.127 -6.707 1.00 95.31 113 ALA A N 1
ATOM 926 C CA . ALA A 1 113 ? -9.943 -2.467 -5.438 1.00 95.31 113 ALA A CA 1
ATOM 927 C C . ALA A 1 113 ? -10.588 -1.241 -4.765 1.00 95.31 113 ALA A C 1
ATOM 929 O O . ALA A 1 113 ? -11.727 -1.325 -4.311 1.00 95.31 113 ALA A O 1
ATOM 930 N N . ARG A 1 114 ? -9.929 -0.076 -4.789 1.00 94.88 114 ARG A N 1
ATOM 931 C CA . ARG A 1 114 ? -10.478 1.199 -4.294 1.00 94.88 114 ARG A CA 1
ATOM 932 C C . ARG A 1 114 ? -11.823 1.542 -4.943 1.00 94.88 114 ARG A C 1
ATOM 934 O O . ARG A 1 114 ? -12.754 1.937 -4.253 1.00 94.88 114 ARG A O 1
ATOM 941 N N . ARG A 1 115 ? -11.962 1.343 -6.259 1.00 93.62 115 ARG A N 1
ATOM 942 C CA . ARG A 1 115 ? -13.230 1.593 -6.977 1.00 93.62 115 ARG A CA 1
ATOM 943 C C . ARG A 1 115 ? -14.378 0.694 -6.521 1.00 93.62 115 ARG A C 1
ATOM 945 O O . ARG A 1 115 ? -15.531 1.064 -6.687 1.00 93.62 115 ARG A O 1
ATOM 952 N N . VAL A 1 116 ? -14.072 -0.486 -5.985 1.00 90.25 116 VAL A N 1
ATOM 953 C CA . VAL A 1 116 ? -15.079 -1.363 -5.375 1.00 90.25 116 VAL A CA 1
ATOM 954 C C . VAL A 1 116 ? -15.492 -0.811 -4.011 1.00 90.25 116 VAL A C 1
ATOM 956 O O . VAL A 1 116 ? -16.678 -0.787 -3.708 1.00 90.25 116 VAL A O 1
ATOM 959 N N . CYS A 1 117 ? -14.537 -0.297 -3.226 1.00 89.94 117 CYS A N 1
ATOM 960 C CA . CYS A 1 117 ? -14.805 0.293 -1.911 1.00 89.94 117 CYS A CA 1
ATOM 961 C C . CYS A 1 117 ? -15.843 1.424 -1.999 1.00 89.94 117 CYS A C 1
ATOM 963 O O . CYS A 1 117 ? -16.798 1.423 -1.234 1.00 89.94 117 CYS A O 1
ATOM 965 N N . SER A 1 118 ? -15.729 2.311 -2.997 1.00 83.81 118 SER A N 1
ATOM 966 C CA . SER A 1 118 ? -16.625 3.470 -3.174 1.00 83.81 118 SER A CA 1
ATOM 967 C C . SER A 1 118 ? -18.087 3.146 -3.504 1.00 83.81 118 SER A C 1
ATOM 969 O O . SER A 1 118 ? -18.887 4.064 -3.625 1.00 83.81 118 SER A O 1
ATOM 971 N N . VAL A 1 119 ? -18.421 1.880 -3.762 1.00 85.44 119 VAL A N 1
ATOM 972 C CA . VAL A 1 119 ? -19.802 1.433 -4.029 1.00 85.44 119 VAL A CA 1
ATOM 973 C C . VAL A 1 119 ? -20.396 0.712 -2.813 1.00 85.44 119 VAL A C 1
ATOM 975 O O . VAL A 1 119 ? -21.603 0.517 -2.735 1.00 85.44 119 VAL A O 1
ATOM 978 N N . ILE A 1 120 ? -19.546 0.286 -1.877 1.00 79.75 120 ILE A N 1
ATOM 979 C CA . ILE A 1 120 ? -19.932 -0.511 -0.707 1.00 79.75 120 ILE A CA 1
ATOM 980 C C . ILE A 1 120 ? -20.198 0.386 0.508 1.00 79.75 120 ILE A C 1
ATOM 982 O O . ILE A 1 120 ? -21.054 0.056 1.326 1.00 79.75 120 ILE A O 1
ATOM 986 N N . THR A 1 121 ? -19.464 1.494 0.619 1.00 58.47 121 THR A N 1
ATOM 987 C CA . THR A 1 121 ? -19.663 2.577 1.599 1.00 58.47 121 THR A CA 1
ATOM 988 C C . THR A 1 121 ? -20.524 3.685 1.029 1.00 58.47 121 THR A C 1
ATOM 990 O O . THR A 1 121 ? -21.402 4.173 1.768 1.00 58.47 121 THR A O 1
#

Radius of gyration: 29.35 Å; chains: 1; bounding box: 64×24×99 Å